Protein AF-A0AAN6ED08-F1 (afdb_monomer)

Structure (mmCIF, N/CA/C/O backbone):
data_AF-A0AAN6ED08-F1
#
_entry.id   AF-A0AAN6ED08-F1
#
loop_
_atom_site.group_PDB
_atom_site.id
_atom_site.type_symbol
_atom_site.label_atom_id
_atom_site.label_alt_id
_atom_site.label_comp_id
_atom_site.label_asym_id
_atom_site.label_entity_id
_atom_site.label_seq_id
_atom_site.pdbx_PDB_ins_code
_atom_site.Cartn_x
_atom_site.Cartn_y
_atom_site.Cartn_z
_atom_site.occupancy
_atom_site.B_iso_or_equiv
_atom_site.auth_seq_id
_atom_site.auth_comp_id
_atom_site.auth_asym_id
_atom_site.auth_atom_id
_atom_site.pdbx_PDB_model_num
ATOM 1 N N . ILE A 1 1 ? 3.808 -19.902 -1.439 1.00 59.00 1 ILE A N 1
ATOM 2 C CA . ILE A 1 1 ? 4.165 -21.258 -1.914 1.00 59.00 1 ILE A CA 1
ATOM 3 C C . ILE A 1 1 ? 4.299 -21.184 -3.425 1.00 59.00 1 ILE A C 1
ATOM 5 O O . ILE A 1 1 ? 3.636 -20.340 -4.019 1.00 59.00 1 ILE A O 1
ATOM 9 N N . ASP A 1 2 ? 5.195 -21.957 -4.023 1.00 89.19 2 ASP A N 1
ATOM 10 C CA . ASP A 1 2 ? 5.359 -21.941 -5.476 1.00 89.19 2 ASP A CA 1
ATOM 11 C C . ASP A 1 2 ? 4.105 -22.503 -6.170 1.00 89.19 2 ASP A C 1
ATOM 13 O O . ASP A 1 2 ? 3.387 -23.306 -5.572 1.00 89.19 2 ASP A O 1
ATOM 17 N N . THR A 1 3 ? 3.815 -22.062 -7.397 1.00 93.50 3 THR A N 1
ATOM 18 C CA . THR A 1 3 ? 2.631 -22.426 -8.217 1.00 93.50 3 THR A CA 1
ATOM 19 C C . THR A 1 3 ? 1.241 -22.037 -7.675 1.00 93.50 3 THR A C 1
ATOM 21 O O . THR A 1 3 ? 0.234 -22.319 -8.323 1.00 93.50 3 THR A O 1
ATOM 24 N N . ALA A 1 4 ? 1.152 -21.352 -6.530 1.00 94.00 4 ALA A N 1
ATOM 25 C CA . ALA A 1 4 ? -0.099 -20.745 -6.061 1.00 94.00 4 ALA A CA 1
ATOM 26 C C . ALA A 1 4 ? -0.435 -19.452 -6.833 1.00 94.00 4 ALA A C 1
ATOM 28 O O . ALA A 1 4 ? 0.480 -18.795 -7.339 1.00 94.00 4 ALA A O 1
ATOM 29 N N . PRO A 1 5 ? -1.723 -19.054 -6.901 1.00 93.62 5 PRO A N 1
ATOM 30 C CA . PRO A 1 5 ? -2.114 -17.784 -7.512 1.00 93.62 5 PRO A CA 1
ATOM 31 C C . PRO A 1 5 ? -1.462 -16.590 -6.803 1.00 93.62 5 PRO A C 1
ATOM 33 O O . PRO A 1 5 ? -1.103 -16.664 -5.622 1.00 93.62 5 PRO A O 1
ATOM 36 N N . ALA A 1 6 ? -1.327 -15.469 -7.517 1.00 94.50 6 ALA A N 1
ATOM 37 C CA . ALA A 1 6 ? -0.849 -14.239 -6.903 1.00 94.50 6 ALA A CA 1
ATOM 38 C C . ALA A 1 6 ? -1.853 -13.754 -5.847 1.00 94.50 6 ALA A C 1
ATOM 40 O O . ALA A 1 6 ? -3.065 -13.885 -6.011 1.00 94.50 6 ALA A O 1
ATOM 41 N N . THR A 1 7 ? -1.357 -13.162 -4.761 1.00 96.12 7 THR A N 1
ATOM 42 C CA . THR A 1 7 ? -2.203 -12.740 -3.632 1.00 96.12 7 THR A CA 1
ATOM 43 C C . THR A 1 7 ? -3.265 -11.719 -4.037 1.00 96.12 7 THR A C 1
ATOM 45 O O . THR A 1 7 ? -4.383 -11.777 -3.534 1.00 96.12 7 THR A O 1
ATOM 48 N N . ILE A 1 8 ? -2.956 -10.830 -4.986 1.00 96.50 8 ILE A N 1
ATOM 49 C CA . ILE A 1 8 ? -3.917 -9.849 -5.506 1.00 96.50 8 ILE A CA 1
ATOM 50 C C . ILE A 1 8 ? -5.053 -10.497 -6.314 1.00 96.50 8 ILE A C 1
ATOM 52 O O . ILE A 1 8 ? -6.178 -10.009 -6.263 1.00 96.50 8 ILE A O 1
ATOM 56 N N . ASP A 1 9 ? -4.785 -11.611 -7.006 1.00 95.06 9 ASP A N 1
ATOM 57 C CA . ASP A 1 9 ? -5.773 -12.286 -7.860 1.00 95.06 9 ASP A CA 1
ATOM 58 C C . ASP A 1 9 ? -6.869 -12.967 -7.033 1.00 95.06 9 ASP A C 1
ATOM 60 O O . ASP A 1 9 ? -8.007 -13.087 -7.482 1.00 95.06 9 ASP A O 1
ATOM 64 N N . VAL A 1 10 ? -6.536 -13.395 -5.812 1.00 95.69 10 VAL A N 1
ATOM 65 C CA . VAL A 1 10 ? -7.466 -14.074 -4.894 1.00 95.69 10 VAL A CA 1
ATOM 66 C C . VAL A 1 10 ? -8.094 -13.142 -3.858 1.00 95.69 10 VAL A C 1
ATOM 68 O O . VAL A 1 10 ? -9.045 -13.538 -3.184 1.00 95.69 10 VAL A O 1
ATOM 71 N N . LEU A 1 11 ? -7.596 -11.907 -3.719 1.00 97.56 11 LEU A N 1
ATOM 72 C CA . LEU A 1 11 ? -8.040 -10.970 -2.682 1.00 97.56 11 LEU A CA 1
ATOM 73 C C . LEU A 1 11 ? -9.553 -10.730 -2.729 1.00 97.56 11 LEU A C 1
ATOM 75 O O . LEU A 1 11 ? -10.225 -10.805 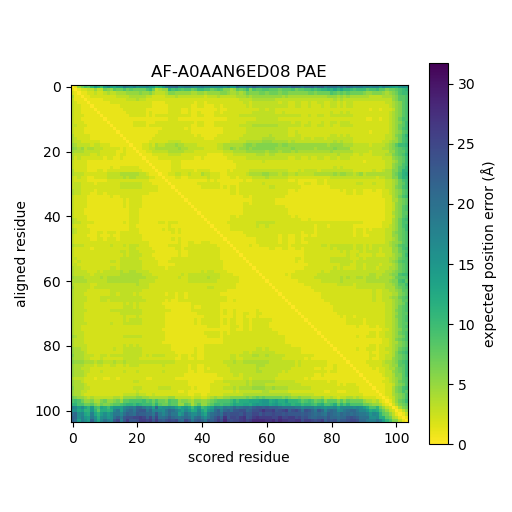-1.703 1.00 97.56 11 LEU A O 1
ATOM 79 N N . GLU A 1 12 ? -10.093 -10.468 -3.920 1.00 96.25 12 GLU A N 1
ATOM 80 C CA . GLU A 1 12 ? -11.505 -10.113 -4.075 1.00 96.25 12 GLU A CA 1
ATOM 81 C C . GLU A 1 12 ? -12.440 -11.251 -3.628 1.00 96.25 12 GLU A C 1
ATOM 83 O O . GLU A 1 12 ? -13.467 -11.003 -2.992 1.00 96.25 12 GLU A O 1
ATOM 88 N N . GLU A 1 13 ? -12.083 -12.508 -3.913 1.00 97.19 13 GLU A N 1
ATOM 89 C CA . GLU A 1 13 ? -12.840 -13.680 -3.459 1.00 97.19 13 GLU A CA 1
ATOM 90 C C . GLU A 1 13 ? -12.841 -13.780 -1.928 1.00 97.19 13 GLU A C 1
ATOM 92 O O . GLU A 1 13 ? -13.895 -13.980 -1.318 1.00 97.19 13 GLU A O 1
ATOM 97 N N . VAL A 1 14 ? -11.680 -13.567 -1.302 1.00 98.12 14 VAL A N 1
ATOM 98 C CA . VAL A 1 14 ? -11.533 -13.588 0.159 1.00 98.12 14 VAL A CA 1
ATOM 99 C C . VAL A 1 14 ? -12.366 -12.482 0.809 1.00 98.12 14 VAL A C 1
ATOM 101 O O . VAL A 1 14 ? -13.139 -12.765 1.726 1.00 98.12 14 VAL A O 1
ATOM 104 N N . CYS A 1 15 ? -12.282 -11.241 0.320 1.00 98.00 15 CYS A N 1
ATOM 105 C CA . CYS A 1 15 ? -13.064 -10.119 0.851 1.00 98.00 15 CYS A CA 1
ATOM 106 C C . CYS A 1 15 ? -14.576 -10.374 0.739 1.00 98.00 15 CYS A C 1
ATOM 108 O O . CYS A 1 15 ? -15.319 -10.144 1.699 1.00 98.00 15 CYS A O 1
ATOM 110 N N . ARG A 1 16 ? -15.036 -10.927 -0.394 1.00 97.31 16 ARG A N 1
ATOM 111 C CA . ARG A 1 16 ? -16.440 -11.331 -0.580 1.00 97.31 16 ARG A CA 1
ATOM 112 C C . ARG A 1 16 ? -16.858 -12.414 0.413 1.00 97.31 16 ARG A C 1
ATOM 114 O O . ARG A 1 16 ? -17.932 -12.308 1.002 1.00 97.31 16 ARG A O 1
ATOM 121 N N . ALA A 1 17 ? -16.020 -13.427 0.629 1.00 98.38 17 ALA A N 1
ATOM 122 C CA . ALA A 1 17 ? -16.305 -14.500 1.578 1.00 98.38 17 ALA A CA 1
ATOM 123 C C . ALA A 1 17 ? -16.371 -13.989 3.028 1.00 98.38 17 ALA A C 1
ATOM 125 O O . ALA A 1 17 ? -17.242 -14.417 3.793 1.00 98.38 17 ALA A O 1
ATOM 126 N N . VAL A 1 18 ? -15.491 -13.055 3.408 1.00 98.19 18 VAL A N 1
ATOM 127 C CA . VAL A 1 18 ? -15.466 -12.418 4.737 1.00 98.19 18 VAL A CA 1
ATOM 128 C C . VAL A 1 18 ? -16.697 -11.540 4.973 1.00 98.19 18 VAL A C 1
ATOM 130 O O . VAL A 1 18 ? -17.183 -11.488 6.103 1.00 98.19 18 VAL A O 1
ATOM 133 N N . ALA A 1 19 ? -17.231 -10.901 3.926 1.00 96.12 19 ALA A N 1
ATOM 134 C CA . ALA A 1 19 ? -18.425 -10.052 3.974 1.00 96.12 19 ALA A CA 1
ATOM 135 C C . ALA A 1 19 ? -18.380 -9.028 5.125 1.00 96.12 19 ALA A C 1
ATOM 137 O O . ALA A 1 19 ? -19.311 -8.927 5.925 1.00 96.12 19 ALA A O 1
ATOM 138 N N . SER A 1 20 ? -17.247 -8.329 5.239 1.00 94.56 20 SER A N 1
ATOM 139 C CA . SER A 1 20 ? -16.994 -7.270 6.228 1.00 94.56 20 SER A CA 1
ATOM 140 C C . SER A 1 20 ? -17.154 -7.680 7.699 1.00 94.56 20 SER A C 1
ATOM 142 O O . SER A 1 20 ? -17.284 -6.819 8.565 1.00 94.56 20 SER A O 1
ATOM 144 N N . ARG A 1 21 ? -17.136 -8.984 8.014 1.00 98.00 21 ARG A N 1
ATOM 145 C CA . ARG A 1 21 ? -17.193 -9.468 9.406 1.00 98.00 21 ARG A CA 1
ATOM 146 C C . ARG A 1 21 ? -15.915 -9.169 10.190 1.00 98.00 21 ARG A C 1
ATOM 148 O O . ARG A 1 21 ? -15.968 -9.071 11.410 1.00 98.00 21 ARG A O 1
ATOM 155 N N . VAL A 1 22 ? -14.789 -9.062 9.487 1.00 98.31 22 VAL A N 1
ATOM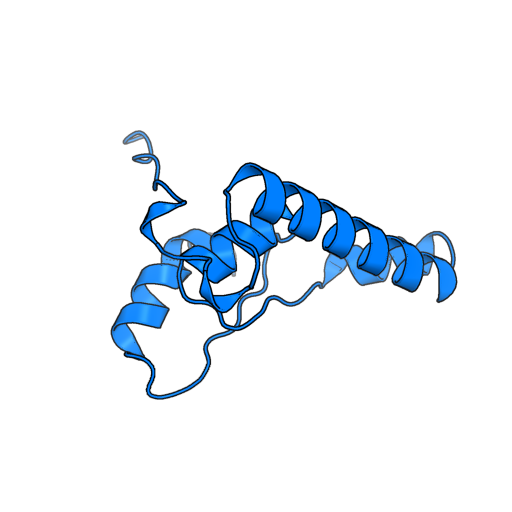 156 C CA . VAL A 1 22 ? -13.472 -8.675 10.005 1.00 98.31 22 VAL A CA 1
ATOM 157 C C . VAL A 1 22 ? -12.712 -7.907 8.925 1.00 98.31 22 VAL A C 1
ATOM 159 O O . VAL A 1 22 ? -13.064 -7.979 7.744 1.00 98.31 22 VAL A O 1
ATOM 162 N N . GLU A 1 23 ? -11.667 -7.194 9.330 1.00 98.38 23 GLU A N 1
ATOM 163 C CA . GLU A 1 23 ? -10.733 -6.554 8.405 1.00 98.38 23 GLU A CA 1
ATOM 164 C C . GLU A 1 23 ? -9.941 -7.596 7.611 1.00 98.38 23 GLU A C 1
ATOM 166 O O . GLU A 1 23 ? -9.598 -8.669 8.117 1.00 98.38 23 GLU A O 1
ATOM 171 N N . VAL A 1 24 ? -9.632 -7.259 6.361 1.00 98.56 24 VAL A N 1
ATOM 172 C CA . VAL A 1 24 ? -8.819 -8.089 5.471 1.00 98.56 24 VAL A CA 1
ATOM 173 C C . VAL A 1 24 ? -7.615 -7.275 5.041 1.00 98.56 24 VAL A C 1
ATOM 175 O O . VAL A 1 24 ? -7.752 -6.148 4.584 1.00 98.56 24 VAL A O 1
ATOM 178 N N . TYR A 1 25 ? -6.429 -7.854 5.161 1.00 98.69 25 TYR A N 1
ATOM 179 C CA . TYR A 1 25 ? -5.174 -7.202 4.807 1.00 98.69 25 TYR A CA 1
ATOM 180 C C . TYR A 1 25 ? -4.459 -7.978 3.700 1.00 98.69 25 TYR A C 1
ATOM 182 O O . TYR A 1 25 ? -4.671 -9.184 3.559 1.00 98.69 25 TYR A O 1
ATOM 190 N N . LEU A 1 26 ? -3.588 -7.308 2.939 1.00 98.50 26 LEU A N 1
ATOM 191 C CA . LEU A 1 26 ? -2.813 -7.934 1.860 1.00 98.50 26 LEU A CA 1
ATOM 192 C C . LEU A 1 26 ? -1.302 -7.667 1.978 1.00 98.50 26 LEU A C 1
ATOM 194 O O . LEU A 1 26 ? -0.869 -6.548 2.218 1.00 98.50 26 LEU A O 1
ATOM 198 N N . ASP A 1 27 ? -0.487 -8.689 1.720 1.00 97.94 27 ASP A N 1
ATOM 199 C CA . ASP A 1 27 ? 0.929 -8.564 1.339 1.00 97.94 27 ASP A CA 1
ATOM 200 C C . ASP A 1 27 ? 1.178 -9.434 0.093 1.00 97.94 27 ASP A C 1
ATOM 202 O O . ASP A 1 27 ? 0.337 -10.234 -0.328 1.00 97.94 27 ASP A O 1
ATOM 206 N N . GLY A 1 28 ? 2.352 -9.295 -0.505 1.00 96.12 28 GLY A N 1
ATOM 207 C CA . GLY A 1 28 ? 2.793 -10.028 -1.675 1.00 96.12 28 GLY A CA 1
ATOM 208 C C . GLY A 1 28 ? 2.817 -9.112 -2.886 1.00 96.12 28 GLY A C 1
ATOM 209 O O . GLY A 1 28 ? 1.810 -8.877 -3.537 1.00 96.12 28 GLY A O 1
ATOM 210 N N . GLY A 1 29 ? 4.005 -8.607 -3.216 1.00 96.38 29 GLY A N 1
ATOM 211 C CA . GLY A 1 29 ? 4.229 -7.921 -4.491 1.00 96.38 29 GLY A CA 1
ATOM 212 C C . GLY A 1 29 ? 3.864 -6.433 -4.554 1.00 96.38 29 GLY A C 1
ATOM 213 O O . GLY A 1 29 ? 4.082 -5.852 -5.605 1.00 96.38 29 GLY A O 1
ATOM 214 N N . VAL A 1 30 ? 3.415 -5.794 -3.467 1.00 98.38 30 VAL A N 1
ATOM 215 C CA . VAL A 1 30 ? 3.146 -4.338 -3.431 1.00 98.38 30 VAL A CA 1
ATOM 216 C C . VAL A 1 30 ? 4.441 -3.536 -3.589 1.00 98.38 30 VAL A C 1
ATOM 218 O O . VAL A 1 30 ? 5.341 -3.656 -2.75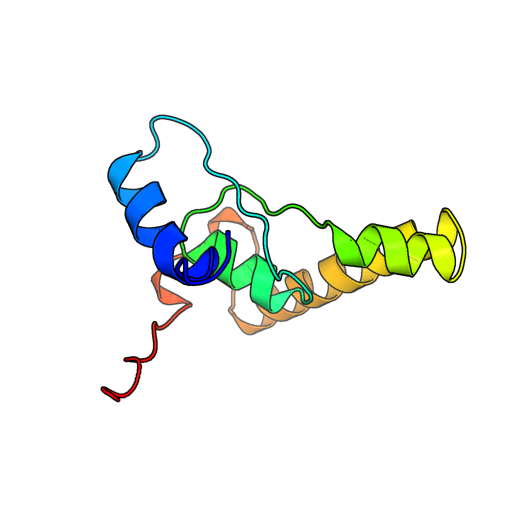2 1.00 98.38 30 VAL A O 1
ATOM 221 N N . ARG A 1 31 ? 4.577 -2.745 -4.659 1.00 97.75 31 ARG A N 1
ATOM 222 C CA . ARG A 1 31 ? 5.792 -1.943 -4.922 1.00 97.75 31 ARG A CA 1
ATOM 223 C C . ARG A 1 31 ? 5.510 -0.476 -5.220 1.00 97.75 31 ARG A C 1
ATOM 225 O O . ARG A 1 31 ? 6.449 0.309 -5.183 1.00 97.75 31 ARG A O 1
ATOM 232 N N . ARG A 1 32 ? 4.263 -0.133 -5.543 1.00 98.19 32 ARG A N 1
ATOM 233 C CA . ARG A 1 32 ? 3.841 1.213 -5.940 1.00 98.19 32 ARG A CA 1
ATOM 234 C C . ARG A 1 32 ? 2.563 1.636 -5.235 1.00 98.19 32 ARG A C 1
ATOM 236 O O . ARG A 1 32 ? 1.755 0.785 -4.859 1.00 98.19 32 ARG A O 1
ATOM 243 N N . GLY A 1 33 ? 2.308 2.940 -5.180 1.00 98.44 33 GLY A N 1
ATOM 244 C CA . GLY A 1 33 ? 1.045 3.493 -4.680 1.00 98.44 33 GLY A CA 1
ATOM 245 C C . GLY A 1 33 ? -0.186 2.986 -5.444 1.00 98.44 33 GLY A C 1
ATOM 246 O O . GLY A 1 33 ? -1.226 2.721 -4.847 1.00 98.44 33 GLY A O 1
ATOM 247 N N . THR A 1 34 ? -0.058 2.729 -6.753 1.00 98.44 34 THR A N 1
ATOM 248 C CA . THR A 1 34 ? -1.142 2.121 -7.553 1.00 98.44 34 THR A CA 1
ATOM 249 C C . THR A 1 34 ? -1.443 0.670 -7.169 1.0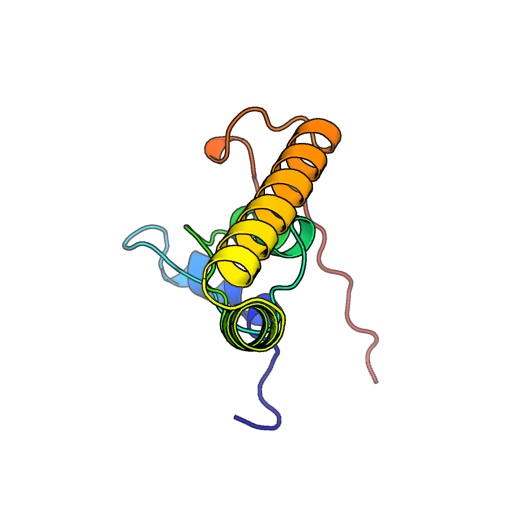0 98.44 34 THR A C 1
ATOM 251 O O . THR A 1 34 ? -2.571 0.220 -7.365 1.00 98.44 34 THR A O 1
ATOM 254 N N . ASP A 1 35 ? -0.481 -0.076 -6.618 1.00 98.62 35 ASP A N 1
ATOM 255 C CA . ASP A 1 35 ? -0.729 -1.431 -6.113 1.00 98.62 35 ASP A CA 1
ATOM 256 C C . ASP A 1 35 ? -1.523 -1.373 -4.805 1.00 98.62 35 ASP A C 1
ATOM 258 O O . ASP A 1 35 ? -2.478 -2.133 -4.636 1.00 98.62 35 ASP A O 1
ATOM 262 N N . VAL A 1 36 ? -1.185 -0.418 -3.925 1.00 98.75 36 VAL A N 1
ATOM 263 C CA . VAL A 1 36 ? -1.960 -0.126 -2.709 1.00 98.75 36 VAL A CA 1
ATOM 264 C C . VAL A 1 36 ? -3.396 0.233 -3.081 1.00 98.75 36 VAL A C 1
ATOM 266 O O . VAL A 1 36 ? -4.334 -0.387 -2.588 1.00 98.75 36 VAL A O 1
ATOM 269 N N . PHE A 1 37 ? -3.571 1.168 -4.019 1.00 98.81 37 PHE A N 1
ATOM 270 C CA . PHE A 1 37 ? -4.884 1.602 -4.493 1.00 98.81 37 PHE A CA 1
ATOM 271 C C . PHE A 1 37 ? -5.728 0.429 -5.016 1.00 98.81 37 PHE A C 1
ATOM 273 O O . PHE A 1 37 ? -6.898 0.304 -4.663 1.00 98.81 37 PHE A O 1
ATOM 280 N N . LYS A 1 38 ? -5.138 -0.471 -5.819 1.00 98.56 38 LYS A N 1
ATOM 281 C CA . LYS A 1 38 ? -5.845 -1.659 -6.328 1.00 98.56 38 LYS A CA 1
ATOM 282 C C . LYS A 1 38 ? -6.254 -2.609 -5.206 1.00 98.56 38 LYS A C 1
ATOM 284 O O . LYS A 1 38 ? -7.372 -3.106 -5.235 1.00 98.56 38 LYS A O 1
ATOM 289 N N . ALA A 1 39 ? -5.382 -2.859 -4.229 1.00 98.62 39 ALA A N 1
ATOM 290 C CA . ALA A 1 39 ? -5.716 -3.722 -3.099 1.00 98.62 39 ALA A CA 1
ATOM 291 C C . ALA A 1 39 ? -6.885 -3.147 -2.279 1.00 98.62 39 ALA A C 1
ATOM 293 O O . ALA A 1 39 ? -7.830 -3.872 -1.972 1.00 98.62 39 ALA A O 1
ATO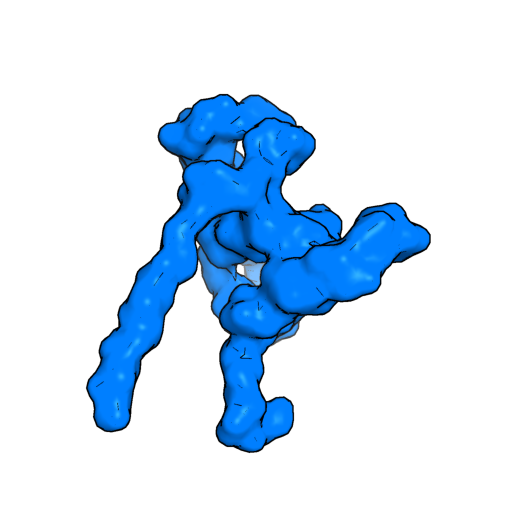M 294 N N . LEU A 1 40 ? -6.864 -1.839 -2.002 1.00 98.62 40 LEU A N 1
ATOM 295 C CA . LEU A 1 40 ? -7.960 -1.141 -1.322 1.00 98.62 40 LEU A CA 1
ATOM 296 C C . LEU A 1 40 ? -9.266 -1.226 -2.130 1.00 98.62 40 LEU A C 1
ATOM 298 O O . LEU A 1 40 ? -10.300 -1.614 -1.595 1.00 98.62 40 LEU A O 1
ATOM 302 N N . ALA A 1 41 ? -9.208 -0.979 -3.443 1.00 98.56 41 ALA A N 1
ATOM 303 C CA . ALA A 1 41 ? -10.361 -1.090 -4.340 1.00 98.56 41 ALA A CA 1
ATOM 304 C C . ALA A 1 41 ? -10.958 -2.509 -4.400 1.00 98.56 41 ALA A C 1
ATOM 306 O O . ALA A 1 41 ? -12.158 -2.669 -4.623 1.00 98.56 41 ALA A O 1
ATOM 307 N N . LEU A 1 42 ? -10.138 -3.544 -4.199 1.00 98.19 42 LEU A N 1
ATOM 308 C CA . LEU A 1 42 ? -10.578 -4.943 -4.133 1.00 98.19 42 LEU A CA 1
ATOM 309 C C . LEU A 1 42 ? -11.069 -5.364 -2.736 1.00 98.19 42 LEU A C 1
ATOM 311 O O . LEU A 1 42 ? -11.515 -6.499 -2.572 1.00 98.19 42 LEU A O 1
ATOM 315 N N . GLY A 1 43 ? -11.046 -4.455 -1.757 1.00 97.94 43 GLY A N 1
ATOM 316 C CA . GLY A 1 43 ? -11.638 -4.645 -0.434 1.00 97.94 43 GLY A CA 1
ATOM 317 C C . GLY A 1 43 ? -10.646 -4.926 0.693 1.00 97.94 43 GLY A C 1
ATOM 318 O O . GLY A 1 43 ? -11.082 -5.339 1.768 1.00 97.94 43 GLY A O 1
ATOM 319 N N . ALA A 1 44 ? -9.339 -4.739 0.483 1.00 98.56 44 ALA A N 1
ATOM 320 C CA . ALA A 1 44 ? -8.387 -4.745 1.592 1.00 98.56 44 ALA A CA 1
ATOM 321 C C . ALA A 1 44 ? -8.538 -3.474 2.447 1.00 98.56 44 ALA A C 1
ATOM 323 O O . ALA A 1 44 ? -8.785 -2.388 1.930 1.00 98.56 44 ALA A O 1
ATOM 324 N N . THR A 1 45 ? -8.322 -3.600 3.753 1.00 98.50 45 THR A N 1
ATOM 325 C CA . THR A 1 45 ? -8.249 -2.491 4.712 1.00 98.50 45 THR A CA 1
ATOM 326 C C . THR A 1 45 ? -6.914 -1.756 4.601 1.00 98.50 45 THR A C 1
ATOM 328 O O . THR A 1 45 ? -6.870 -0.529 4.623 1.00 98.50 45 THR A O 1
ATOM 331 N N . ALA A 1 46 ? -5.817 -2.504 4.476 1.00 98.38 46 ALA A N 1
ATOM 332 C CA . ALA A 1 46 ? -4.476 -1.973 4.263 1.00 98.38 46 ALA A CA 1
ATOM 333 C C . ALA A 1 46 ? -3.568 -3.036 3.631 1.00 98.38 46 ALA A C 1
ATOM 335 O O . ALA A 1 46 ? -3.936 -4.212 3.511 1.00 98.38 46 ALA A O 1
ATOM 336 N N . VAL A 1 47 ? -2.362 -2.615 3.253 1.00 98.75 47 VAL A N 1
ATOM 337 C CA . VAL A 1 47 ? -1.319 -3.503 2.738 1.00 98.75 47 VAL A CA 1
ATOM 338 C C . VAL A 1 47 ? -0.070 -3.475 3.608 1.00 98.75 47 VAL A C 1
ATOM 340 O O . VAL A 1 47 ? 0.214 -2.476 4.265 1.00 98.75 47 VAL A O 1
ATOM 343 N N . PHE A 1 48 ? 0.704 -4.555 3.566 1.00 98.62 48 PHE A N 1
ATOM 344 C CA . PHE A 1 48 ? 2.021 -4.640 4.190 1.00 98.62 48 PHE A CA 1
ATOM 345 C C . PHE A 1 48 ? 3.138 -4.638 3.141 1.00 98.62 48 PHE A C 1
ATOM 347 O O . PHE A 1 48 ? 2.931 -4.965 1.971 1.00 98.62 48 PHE A O 1
ATOM 354 N N . LEU A 1 49 ? 4.341 -4.256 3.574 1.00 98.44 49 LEU A N 1
ATOM 355 C CA . LEU A 1 49 ? 5.539 -4.184 2.742 1.00 98.44 49 LEU A CA 1
ATOM 356 C C . LEU A 1 49 ? 6.630 -5.075 3.341 1.00 98.44 49 LEU A C 1
ATOM 358 O O . LEU A 1 49 ? 7.178 -4.773 4.394 1.00 98.44 49 LEU A O 1
ATOM 362 N N . GLY A 1 50 ? 6.970 -6.165 2.650 1.00 97.81 50 GLY A N 1
ATOM 363 C CA . GLY A 1 50 ? 8.098 -7.025 3.025 1.00 97.81 50 GLY A CA 1
ATOM 364 C C . GLY A 1 50 ? 9.431 -6.543 2.441 1.00 97.81 50 GLY A C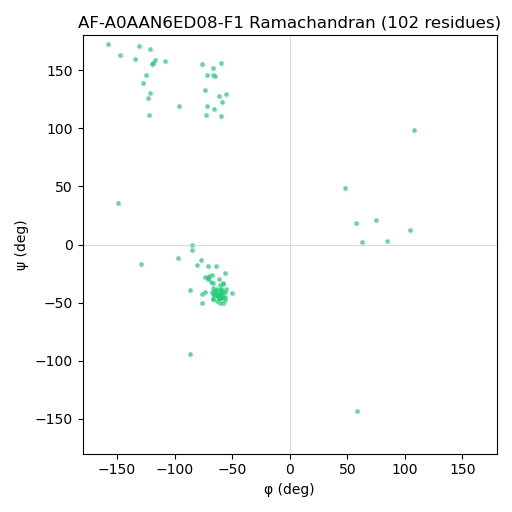 1
ATOM 365 O O . GLY A 1 50 ? 10.120 -5.691 2.994 1.00 97.81 50 GLY A O 1
ATOM 366 N N . ARG A 1 51 ? 9.807 -7.093 1.276 1.00 98.25 51 ARG A N 1
ATOM 367 C CA . ARG A 1 51 ? 11.103 -6.822 0.615 1.00 98.25 51 ARG A CA 1
ATOM 368 C C . ARG A 1 51 ? 11.461 -5.332 0.447 1.00 98.25 51 ARG A C 1
ATOM 370 O O . ARG A 1 51 ? 12.624 -5.024 0.690 1.00 98.25 51 ARG A O 1
ATOM 377 N N . PRO A 1 52 ? 10.537 -4.421 0.075 1.00 98.31 52 PRO A N 1
ATOM 378 C CA . PRO A 1 52 ? 10.864 -2.998 -0.038 1.00 98.31 52 PRO A CA 1
ATOM 379 C C . PRO A 1 52 ? 11.455 -2.396 1.241 1.00 98.31 52 PRO A C 1
ATOM 381 O O . PRO A 1 52 ? 12.420 -1.647 1.148 1.00 98.31 52 PRO A O 1
ATOM 384 N N . VAL A 1 53 ? 10.962 -2.794 2.422 1.00 98.62 53 VAL A N 1
ATOM 385 C CA . VAL A 1 53 ? 11.505 -2.343 3.716 1.00 98.62 53 VAL A CA 1
ATOM 386 C C . VAL A 1 53 ? 12.958 -2.782 3.875 1.00 98.62 53 VAL A C 1
ATOM 388 O O . VAL A 1 53 ? 13.806 -1.978 4.239 1.00 98.62 53 VAL A O 1
ATOM 391 N N . LEU A 1 54 ? 13.280 -4.034 3.537 1.00 98.62 54 LEU A N 1
ATOM 392 C CA . LEU A 1 54 ? 14.650 -4.550 3.640 1.00 98.62 54 LEU A CA 1
ATOM 393 C C . LEU A 1 54 ? 15.608 -3.872 2.654 1.00 98.62 54 LEU A C 1
ATOM 395 O O . LEU A 1 54 ? 16.767 -3.629 2.989 1.00 98.62 54 LEU A O 1
ATOM 399 N N . TRP A 1 55 ? 15.142 -3.567 1.442 1.00 98.50 55 TRP A N 1
ATOM 400 C CA . TRP A 1 55 ? 15.949 -2.869 0.439 1.00 98.50 55 TRP A CA 1
ATOM 401 C C . TRP A 1 55 ? 16.254 -1.441 0.869 1.00 98.50 55 TRP A C 1
ATOM 403 O O . TRP A 1 55 ? 17.407 -1.026 0.833 1.00 98.50 55 TRP A O 1
ATOM 413 N N . ALA A 1 56 ? 15.226 -0.733 1.327 1.00 98.69 56 ALA A N 1
ATOM 414 C CA . ALA A 1 56 ? 15.327 0.622 1.837 1.00 98.69 56 ALA A CA 1
ATOM 415 C C . ALA A 1 56 ? 16.270 0.707 3.049 1.00 98.69 56 ALA A C 1
ATOM 417 O O . ALA A 1 56 ? 17.193 1.521 3.063 1.00 98.69 56 ALA A O 1
ATOM 418 N N . LEU A 1 57 ? 16.117 -0.228 3.993 1.00 98.75 57 LEU A N 1
ATOM 419 C CA . LEU A 1 57 ? 16.993 -0.363 5.155 1.00 98.75 57 LEU A CA 1
ATOM 420 C C . LEU A 1 57 ? 18.453 -0.618 4.755 1.00 98.75 57 LEU 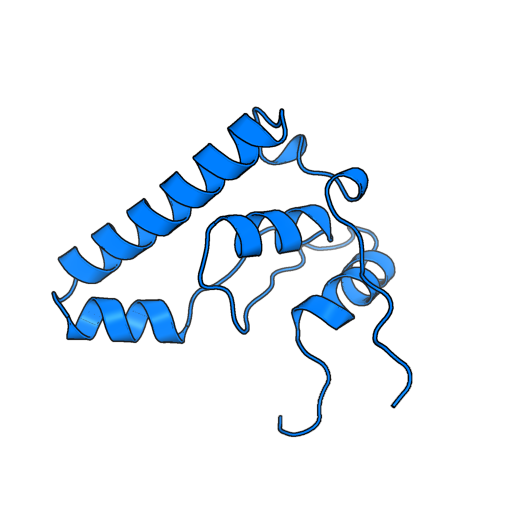A C 1
ATOM 422 O O . LEU A 1 57 ? 19.371 -0.080 5.365 1.00 98.75 57 LEU A O 1
ATOM 426 N N . SER A 1 58 ? 18.678 -1.429 3.718 1.00 98.75 58 SER A N 1
ATOM 427 C CA . SER A 1 58 ? 20.029 -1.720 3.219 1.00 98.75 58 SER A CA 1
ATOM 428 C C . SER A 1 58 ? 20.649 -0.544 2.461 1.00 98.75 58 SER A C 1
ATOM 430 O O . SER A 1 58 ? 21.870 -0.433 2.410 1.00 98.75 58 SER A O 1
ATOM 432 N N . TYR A 1 59 ? 19.821 0.303 1.845 1.00 98.56 59 TYR A N 1
ATOM 433 C CA . TYR A 1 59 ? 20.260 1.468 1.082 1.00 98.56 59 TYR A CA 1
ATOM 434 C C . TYR A 1 59 ? 20.696 2.615 1.997 1.00 98.56 59 TYR A C 1
ATOM 436 O O . TYR A 1 59 ? 21.790 3.143 1.812 1.00 98.56 59 TYR A O 1
ATOM 444 N N . ASN A 1 60 ? 19.860 2.987 2.973 1.00 98.62 60 ASN A N 1
ATOM 445 C CA . ASN A 1 60 ? 20.117 4.150 3.828 1.00 98.62 60 ASN A CA 1
ATOM 446 C C . ASN A 1 60 ? 19.549 4.004 5.252 1.00 98.62 60 ASN A C 1
ATOM 448 O O . ASN A 1 60 ? 19.053 4.961 5.837 1.00 98.62 60 ASN A O 1
ATOM 452 N N . GLY A 1 61 ? 19.578 2.795 5.820 1.00 98.69 61 GLY A N 1
ATOM 453 C CA . GLY A 1 61 ? 19.144 2.570 7.198 1.00 98.69 61 GLY A CA 1
ATOM 454 C C . GLY A 1 61 ? 17.688 2.981 7.442 1.00 98.69 61 GLY A C 1
ATOM 455 O O . GLY A 1 61 ? 16.819 2.779 6.595 1.00 98.69 61 GLY A O 1
ATOM 456 N N . GLU A 1 62 ? 17.422 3.529 8.626 1.00 98.75 62 GLU A N 1
ATOM 457 C CA . GLU A 1 62 ? 16.094 4.017 9.013 1.00 98.75 62 GLU A CA 1
ATOM 458 C C . GLU A 1 62 ? 15.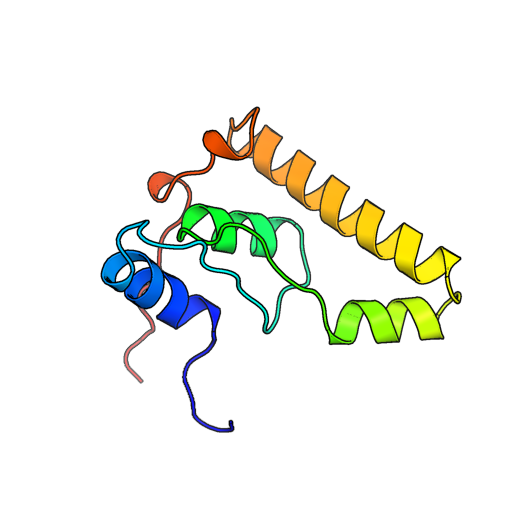575 5.095 8.053 1.00 98.75 62 GLU A C 1
ATOM 460 O O . GLU A 1 62 ? 14.445 4.981 7.578 1.00 98.75 62 GLU A O 1
ATOM 465 N N . ASP A 1 63 ? 16.419 6.067 7.693 1.00 98.81 63 ASP A N 1
ATOM 466 C CA . ASP A 1 63 ? 16.060 7.156 6.777 1.00 98.81 63 ASP A CA 1
ATOM 467 C C . ASP A 1 63 ? 15.600 6.612 5.421 1.00 98.81 63 ASP A C 1
ATOM 469 O O . ASP A 1 63 ? 14.584 7.046 4.885 1.00 98.81 63 ASP A O 1
ATOM 473 N N . GLY A 1 64 ? 16.275 5.583 4.900 1.00 98.75 64 GLY A N 1
ATOM 474 C CA . GLY A 1 64 ? 15.854 4.912 3.671 1.00 98.75 64 GLY A CA 1
ATOM 475 C C . GLY A 1 64 ? 14.456 4.297 3.781 1.00 98.75 64 GLY A C 1
ATOM 476 O O . GLY A 1 64 ? 13.671 4.373 2.833 1.00 98.75 64 GLY A O 1
ATOM 477 N N . VAL A 1 65 ? 14.118 3.692 4.927 1.00 98.81 65 VAL A N 1
ATOM 478 C CA . VAL A 1 65 ? 12.775 3.129 5.168 1.00 98.81 65 VAL A CA 1
ATOM 479 C C . VAL A 1 65 ? 11.722 4.233 5.205 1.00 98.81 65 VAL A C 1
ATOM 481 O O . VAL A 1 65 ? 10.668 4.060 4.591 1.00 98.81 65 VAL A O 1
ATOM 484 N N . VAL A 1 66 ? 12.007 5.354 5.871 1.00 98.75 66 VAL A N 1
ATOM 485 C CA . VAL A 1 66 ? 11.112 6.522 5.911 1.00 98.75 66 VAL A CA 1
ATOM 486 C C . VAL A 1 66 ? 10.891 7.075 4.502 1.00 98.75 66 VAL A C 1
ATOM 488 O O . VAL A 1 66 ? 9.745 7.170 4.066 1.00 98.75 66 VAL A O 1
ATOM 491 N N . GLU A 1 67 ? 11.964 7.316 3.744 1.00 98.69 67 GLU A N 1
ATOM 492 C CA . GLU A 1 67 ? 11.896 7.799 2.356 1.00 98.69 67 GLU A CA 1
ATOM 493 C C . GLU A 1 67 ? 11.051 6.878 1.459 1.00 98.69 67 GLU A C 1
ATOM 495 O O . GLU A 1 67 ? 10.259 7.339 0.635 1.00 98.69 67 GLU A O 1
ATOM 500 N N . MET A 1 68 ? 11.189 5.559 1.620 1.00 98.56 68 MET A N 1
ATOM 501 C CA . MET A 1 68 ? 10.422 4.576 0.854 1.00 98.56 68 MET A CA 1
ATOM 502 C C . MET A 1 68 ? 8.929 4.591 1.207 1.00 98.56 68 MET A C 1
ATOM 504 O O . MET A 1 68 ? 8.088 4.510 0.307 1.00 98.56 68 MET A O 1
ATOM 508 N N . LEU A 1 69 ? 8.590 4.716 2.494 1.00 98.69 69 LEU A N 1
ATOM 509 C CA . LEU A 1 69 ? 7.200 4.841 2.938 1.00 98.69 69 LEU A CA 1
ATOM 510 C C . LEU A 1 69 ? 6.567 6.136 2.416 1.00 98.69 69 LEU A C 1
ATOM 512 O O . LEU A 1 69 ? 5.441 6.101 1.914 1.00 98.69 69 LEU A O 1
ATOM 516 N N . ASP A 1 70 ? 7.298 7.250 2.467 1.00 98.69 70 ASP A N 1
ATOM 517 C CA . ASP A 1 70 ? 6.847 8.539 1.939 1.00 98.69 70 ASP A CA 1
ATOM 518 C C . ASP A 1 70 ? 6.622 8.481 0.425 1.00 98.69 70 ASP A C 1
ATOM 520 O O . ASP A 1 70 ? 5.589 8.940 -0.063 1.00 98.69 70 ASP A O 1
ATOM 524 N N . MET A 1 71 ? 7.521 7.833 -0.321 1.00 98.56 71 MET A N 1
ATOM 525 C CA . MET A 1 71 ? 7.376 7.648 -1.767 1.00 98.56 71 MET A CA 1
ATOM 526 C C . MET A 1 71 ? 6.114 6.853 -2.126 1.00 98.56 71 MET A C 1
ATOM 528 O O . MET A 1 71 ? 5.359 7.259 -3.010 1.00 98.56 71 MET A O 1
ATOM 532 N N . ILE A 1 72 ? 5.847 5.739 -1.436 1.00 98.56 72 ILE A N 1
ATOM 533 C CA . ILE A 1 72 ? 4.637 4.935 -1.677 1.00 98.56 72 ILE A CA 1
ATOM 534 C C . ILE A 1 72 ? 3.375 5.723 -1.310 1.00 98.56 72 ILE A C 1
ATOM 536 O O . ILE A 1 72 ? 2.383 5.661 -2.043 1.00 98.56 72 ILE A O 1
ATOM 540 N N . ASN A 1 73 ? 3.406 6.475 -0.206 1.00 98.44 73 ASN A N 1
ATOM 541 C CA . ASN A 1 73 ? 2.296 7.332 0.203 1.00 98.44 73 ASN A CA 1
ATOM 542 C C . ASN A 1 73 ? 2.018 8.430 -0.827 1.00 98.44 73 ASN A C 1
ATOM 544 O O . ASN A 1 73 ? 0.857 8.653 -1.169 1.00 98.44 73 ASN A O 1
ATOM 548 N N . GLU A 1 74 ? 3.051 9.080 -1.358 1.00 98.75 74 GLU A N 1
ATOM 549 C CA . GLU A 1 74 ? 2.892 10.116 -2.377 1.00 98.75 74 GLU A CA 1
ATOM 550 C C . GLU A 1 74 ? 2.358 9.538 -3.692 1.00 98.75 74 GLU A C 1
ATOM 552 O O . GLU A 1 74 ? 1.414 10.076 -4.272 1.00 98.75 74 GLU A O 1
ATOM 557 N N . GLU A 1 75 ? 2.864 8.380 -4.128 1.00 98.75 75 GLU A N 1
ATOM 558 C CA . GLU A 1 75 ? 2.307 7.679 -5.288 1.00 98.75 75 GLU A CA 1
ATOM 559 C C . GLU A 1 75 ? 0.826 7.299 -5.080 1.00 98.75 75 GLU A C 1
ATOM 561 O O . GLU A 1 75 ? 0.025 7.379 -6.021 1.00 98.75 75 GLU A O 1
ATOM 566 N N . LEU A 1 76 ? 0.435 6.888 -3.866 1.00 98.81 76 LEU A N 1
ATOM 567 C CA . LEU A 1 76 ? -0.960 6.586 -3.535 1.00 98.81 76 LEU A CA 1
ATOM 568 C C . LEU A 1 76 ? -1.814 7.857 -3.585 1.00 98.81 76 LEU A C 1
ATOM 570 O O . LEU A 1 76 ? -2.864 7.843 -4.228 1.00 98.81 76 LEU A O 1
ATOM 574 N N . ARG A 1 77 ? -1.358 8.962 -2.979 1.00 98.75 77 ARG A N 1
ATOM 575 C CA . ARG A 1 77 ? -2.059 10.259 -3.024 1.00 98.75 77 ARG A CA 1
ATOM 576 C C . ARG A 1 77 ? -2.242 10.749 -4.454 1.00 98.75 77 ARG A C 1
ATOM 578 O O . ARG A 1 77 ? -3.345 11.158 -4.813 1.00 98.75 77 ARG A O 1
ATOM 585 N N . LEU A 1 78 ? -1.203 10.654 -5.282 1.00 98.81 78 LEU A N 1
ATOM 586 C CA . LEU A 1 78 ? -1.276 11.002 -6.698 1.00 98.81 78 LEU A CA 1
ATOM 587 C C . LEU A 1 78 ? -2.307 10.134 -7.430 1.00 98.81 78 LEU A C 1
ATOM 589 O O . LEU A 1 78 ? -3.131 10.652 -8.181 1.00 98.81 78 LEU A O 1
ATOM 593 N N . THR A 1 79 ? -2.302 8.822 -7.182 1.00 98.81 79 THR A N 1
ATOM 594 C CA . THR A 1 79 ? -3.277 7.896 -7.780 1.00 98.81 79 THR A CA 1
ATOM 595 C C . THR A 1 79 ? -4.706 8.249 -7.368 1.00 98.81 79 THR A C 1
ATOM 597 O O . THR A 1 79 ? -5.585 8.319 -8.223 1.00 98.81 79 THR A O 1
ATOM 600 N N . MET A 1 80 ? -4.936 8.519 -6.080 1.00 98.81 80 MET A N 1
ATOM 601 C CA . MET A 1 80 ? -6.236 8.937 -5.552 1.00 98.81 80 MET A CA 1
ATOM 602 C C . MET A 1 80 ? -6.713 10.247 -6.187 1.00 98.81 80 MET A C 1
ATOM 604 O O . MET A 1 80 ? -7.851 10.316 -6.648 1.00 98.81 80 MET A O 1
ATOM 608 N N . ALA A 1 81 ? -5.835 11.248 -6.299 1.00 98.69 81 ALA A N 1
ATOM 609 C CA . ALA A 1 81 ? -6.154 12.524 -6.934 1.00 98.69 81 ALA A CA 1
ATOM 610 C C . ALA A 1 81 ? -6.559 12.351 -8.408 1.00 98.69 81 ALA A C 1
ATOM 612 O O . ALA A 1 81 ? -7.544 12.939 -8.851 1.00 98.69 81 ALA A O 1
ATOM 613 N N . LEU A 1 82 ? -5.842 11.507 -9.158 1.00 98.56 82 LEU A N 1
ATOM 614 C CA . LEU A 1 82 ? -6.157 11.205 -10.559 1.00 98.56 82 LEU A CA 1
ATOM 615 C C . LEU A 1 82 ? -7.431 10.362 -10.718 1.00 98.56 82 LEU A C 1
ATOM 617 O O . LEU A 1 82 ? -8.125 10.490 -11.725 1.00 98.56 82 LEU A O 1
ATOM 621 N N . ALA A 1 83 ? -7.746 9.517 -9.735 1.00 98.38 83 ALA A N 1
ATOM 622 C CA . ALA A 1 83 ? -8.951 8.692 -9.705 1.00 98.38 83 ALA A CA 1
ATOM 623 C C . ALA A 1 83 ? -10.186 9.424 -9.145 1.00 98.38 83 ALA A C 1
ATOM 625 O O . ALA A 1 83 ? -11.275 8.857 -9.153 1.00 98.38 83 ALA A O 1
ATOM 626 N N . GLY A 1 84 ? -10.040 10.663 -8.660 1.00 98.31 84 GLY A N 1
ATOM 627 C CA . GLY A 1 84 ? -11.136 11.429 -8.059 1.00 98.31 84 GLY A CA 1
ATOM 628 C C . GLY A 1 84 ? -11.530 10.976 -6.647 1.00 98.31 84 GLY A C 1
ATOM 629 O O . GLY A 1 84 ? -12.641 11.257 -6.210 1.00 98.31 84 GLY A O 1
ATOM 630 N N . CYS A 1 85 ? -10.637 10.288 -5.933 1.00 98.69 85 CYS A N 1
ATOM 631 C CA . CYS A 1 85 ? -10.829 9.857 -4.547 1.00 98.69 85 CYS A CA 1
ATOM 632 C C . CYS A 1 85 ? -10.173 10.868 -3.594 1.00 98.69 85 CYS A C 1
ATOM 634 O O . CYS A 1 85 ? -8.959 11.064 -3.646 1.00 98.69 85 CYS A O 1
ATOM 636 N N . VAL A 1 86 ? -10.939 11.498 -2.702 1.00 98.06 86 VAL A N 1
ATOM 637 C CA . VAL A 1 86 ? -10.390 12.430 -1.697 1.00 98.06 86 VAL A CA 1
ATOM 638 C C . VAL A 1 86 ? -9.944 11.664 -0.453 1.00 98.06 86 VAL A C 1
ATOM 640 O O . VAL A 1 86 ? -8.896 11.950 0.125 1.00 98.06 86 VAL A O 1
ATOM 643 N N . ASN A 1 87 ? -10.729 10.661 -0.067 1.00 98.31 87 ASN A N 1
ATOM 644 C CA . ASN A 1 87 ? -10.513 9.808 1.090 1.00 98.31 87 ASN A CA 1
ATOM 645 C C . ASN A 1 87 ? -10.304 8.356 0.658 1.00 98.31 87 ASN A C 1
ATOM 647 O O . ASN A 1 87 ? -10.756 7.931 -0.403 1.00 98.31 87 ASN A O 1
ATOM 651 N N . ILE A 1 88 ? -9.678 7.558 1.525 1.00 98.12 88 ILE A N 1
ATOM 652 C CA . ILE A 1 88 ? -9.535 6.109 1.308 1.00 98.12 88 ILE A CA 1
ATOM 653 C C . ILE A 1 88 ? -10.905 5.430 1.148 1.00 98.12 88 ILE A C 1
ATOM 655 O O . ILE A 1 88 ? -11.041 4.517 0.343 1.00 98.12 88 ILE A O 1
ATOM 659 N N . SER A 1 89 ? -11.934 5.914 1.851 1.00 97.69 89 SER A N 1
ATOM 660 C CA . SER A 1 89 ? -13.314 5.421 1.742 1.00 97.69 89 SER A CA 1
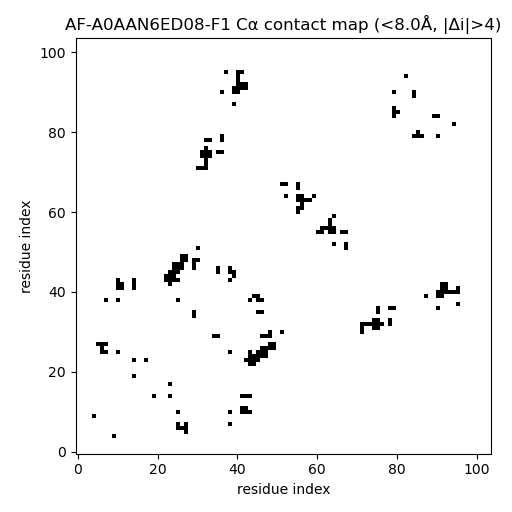ATOM 661 C C . SER A 1 89 ? -13.956 5.639 0.372 1.00 97.69 89 SER A C 1
ATOM 663 O O . SER A 1 89 ? -14.962 5.000 0.076 1.00 97.69 89 SER A O 1
ATOM 665 N N . ASP A 1 90 ? -13.408 6.542 -0.444 1.00 98.44 90 ASP A N 1
ATOM 666 C CA . ASP A 1 90 ? -13.915 6.808 -1.792 1.00 98.44 90 ASP A CA 1
ATOM 667 C C . ASP A 1 90 ? -13.414 5.744 -2.784 1.00 98.44 90 ASP A C 1
ATOM 669 O O . ASP A 1 90 ? -13.991 5.565 -3.856 1.00 98.44 90 ASP A O 1
ATOM 673 N N . ILE A 1 91 ? -12.361 4.999 -2.419 1.00 98.62 91 ILE A N 1
ATOM 674 C CA . ILE A 1 91 ? -11.791 3.936 -3.242 1.00 98.62 91 ILE A CA 1
ATOM 675 C C . ILE A 1 91 ? -12.742 2.738 -3.230 1.00 98.62 91 ILE A C 1
ATOM 677 O O . ILE A 1 91 ? -12.910 2.042 -2.232 1.00 98.62 91 ILE A O 1
ATOM 681 N N . SER A 1 92 ? -13.348 2.481 -4.382 1.00 97.94 92 SER A N 1
ATOM 682 C CA . SER A 1 92 ? -14.299 1.392 -4.592 1.00 97.94 92 SER A CA 1
ATOM 683 C C . SER A 1 92 ? -13.857 0.426 -5.690 1.00 97.94 92 SER A C 1
ATOM 685 O O . SER A 1 92 ? -12.980 0.725 -6.508 1.00 97.94 92 SER A O 1
ATOM 687 N N . ARG A 1 93 ? -14.555 -0.709 -5.768 1.00 97.25 93 ARG A N 1
ATOM 688 C CA . ARG A 1 93 ? -14.356 -1.740 -6.790 1.00 97.25 93 ARG A CA 1
ATOM 689 C C . ARG A 1 93 ? -14.483 -1.233 -8.231 1.00 97.25 93 ARG A C 1
ATOM 691 O O . ARG A 1 93 ? -13.891 -1.840 -9.126 1.00 97.25 93 ARG A O 1
ATOM 698 N N . ASP A 1 94 ? -15.204 -0.137 -8.454 1.00 97.56 94 ASP A N 1
ATOM 699 C CA . ASP A 1 94 ? -15.445 0.436 -9.785 1.00 97.56 94 ASP A CA 1
ATOM 700 C C . ASP A 1 94 ? -14.193 1.078 -10.399 1.00 97.56 94 ASP A C 1
ATOM 702 O O . ASP A 1 94 ? -14.104 1.226 -11.618 1.00 97.56 94 ASP A O 1
ATOM 706 N N . HIS A 1 95 ? -13.186 1.401 -9.583 1.00 97.94 95 HIS A N 1
ATOM 707 C CA . HIS A 1 95 ? -11.941 2.011 -10.056 1.00 97.94 95 HIS A CA 1
ATOM 708 C C . HIS A 1 95 ? -10.986 1.017 -10.724 1.00 97.94 95 HIS A C 1
ATOM 710 O O . HIS A 1 95 ? -10.002 1.420 -11.345 1.00 97.94 95 HIS A O 1
ATOM 716 N N . VAL A 1 96 ? -11.232 -0.288 -10.581 1.00 96.81 96 VAL A N 1
ATOM 717 C CA . VAL A 1 96 ? -10.331 -1.330 -11.078 1.00 96.81 96 VAL A CA 1
ATOM 718 C C . VAL A 1 96 ? -11.052 -2.293 -12.005 1.00 96.81 96 VAL A C 1
ATOM 720 O O . VAL A 1 96 ? -12.218 -2.637 -11.830 1.00 96.81 96 VAL A O 1
ATOM 723 N N . ARG A 1 97 ? -10.335 -2.791 -13.009 1.00 93.50 97 ARG A N 1
ATOM 724 C CA . ARG A 1 97 ? -10.830 -3.831 -13.909 1.00 93.50 97 ARG A CA 1
ATOM 725 C C . ARG A 1 97 ? -9.877 -5.010 -13.874 1.00 93.50 97 ARG A C 1
ATOM 727 O O . ARG A 1 97 ? -8.691 -4.852 -14.145 1.00 93.50 97 ARG A O 1
ATOM 734 N N . MET A 1 98 ? -10.421 -6.192 -13.601 1.00 83.06 98 MET A N 1
ATOM 735 C CA . MET A 1 98 ? -9.686 -7.434 -13.804 1.00 83.06 98 MET A CA 1
ATOM 736 C C . MET A 1 98 ? -9.588 -7.670 -15.306 1.00 83.06 98 MET A C 1
ATOM 738 O O . MET A 1 98 ? -10.603 -7.747 -16.007 1.00 83.06 98 MET A O 1
ATOM 742 N N . LEU A 1 99 ? -8.362 -7.723 -15.813 1.00 82.19 99 LEU A N 1
ATOM 743 C CA . LEU A 1 99 ? -8.121 -8.145 -17.182 1.00 82.19 99 LEU A CA 1
ATOM 744 C C . LEU A 1 99 ? -8.320 -9.659 -17.231 1.00 82.19 99 LEU A C 1
ATOM 746 O O . LEU A 1 99 ? -7.821 -10.378 -16.368 1.00 82.19 99 LEU A O 1
ATOM 750 N N . ALA A 1 100 ? -9.068 -10.144 -18.222 1.00 71.56 100 ALA A N 1
ATOM 751 C CA . ALA A 1 100 ? -9.161 -11.578 -18.447 1.00 71.56 100 ALA A CA 1
ATOM 752 C C . ALA A 1 100 ? -7.747 -12.104 -18.712 1.00 71.56 100 ALA A C 1
ATOM 754 O O . ALA A 1 100 ? -7.076 -11.630 -19.632 1.00 71.56 100 ALA A O 1
ATOM 755 N N . GLN A 1 101 ? -7.290 -13.060 -17.904 1.00 62.66 101 GLN A N 1
ATOM 756 C CA . GLN A 1 101 ? -6.051 -13.761 -18.202 1.00 62.66 101 GLN A CA 1
ATOM 757 C C . GLN A 1 101 ? -6.241 -14.469 -19.550 1.00 62.66 101 GLN A C 1
ATOM 759 O O . GLN A 1 101 ? -7.253 -15.160 -19.727 1.00 62.66 101 GLN A O 1
ATOM 764 N N . PRO A 1 102 ? -5.338 -14.275 -20.530 1.00 55.00 102 PRO A N 1
ATOM 765 C CA . PRO A 1 102 ? -5.407 -15.038 -21.763 1.00 55.00 102 PRO A CA 1
ATOM 766 C C . PRO A 1 102 ? -5.399 -16.522 -21.396 1.00 55.00 102 PRO A C 1
ATOM 768 O O . PRO A 1 102 ? -4.567 -16.961 -20.602 1.00 55.00 102 PRO A O 1
ATOM 771 N N . ARG A 1 103 ? -6.361 -17.279 -21.936 1.00 55.03 103 ARG A N 1
ATOM 772 C CA . ARG A 1 103 ? -6.314 -18.740 -21.862 1.00 55.03 103 ARG A CA 1
ATOM 773 C C . ARG A 1 103 ? -5.024 -19.161 -22.565 1.00 55.03 103 ARG A C 1
ATOM 775 O O . ARG A 1 103 ? -4.910 -18.936 -23.769 1.00 55.03 103 ARG A O 1
ATOM 782 N N . LEU A 1 104 ? -4.064 -19.660 -21.789 1.00 52.59 104 LEU A N 1
ATOM 783 C CA . LEU A 1 104 ? -2.925 -20.409 -22.313 1.00 52.59 104 LEU A CA 1
ATOM 784 C C . LEU A 1 104 ? -3.430 -21.680 -23.001 1.00 52.59 104 LEU A C 1
ATOM 786 O O . LEU A 1 104 ? -4.421 -22.261 -22.496 1.00 52.59 104 LEU A O 1
#

Solvent-accessible surface area (backbone atoms only — not comparable to full-atom values): 6167 Å² total; per-residue (Å²): 118,87,95,58,81,58,54,72,79,50,40,44,60,51,38,60,72,50,64,77,75,60,89,42,71,44,59,70,86,62,82,45,13,63,46,52,51,50,44,37,22,45,52,30,75,49,72,54,68,65,68,66,47,58,52,23,34,71,73,48,38,70,62,25,33,53,54,52,52,50,50,35,50,49,41,29,51,53,46,28,59,76,70,72,28,92,49,78,86,59,50,40,56,86,83,60,77,88,74,81,74,77,85,126

Secondary structure (DSSP, 8-state):
-TTSPPHHHHHHHHHHHHTTSS--EE-SS--SHHHHHHHHHTT-SEE--SHHHHHHHHHHHHHHHHHHHHHHHHHHHHHHHHHT-SSGGG--GGG--PPPPP--

pLDDT: mean 95.3, std 9.4, range [52.59, 98.81]

Sequence (104 aa):
IDTAPATIDVLEEVCRAVASRVEVYLDGGVRRGTDVFKALALGATAVFLGRPVLWALSYNGEDGVVEMLDMINEELRLTMALAGCVNISDISRDHVRMLAQPRL

Mean predicted aligned error: 3.36 Å

Foldseek 3Di:
DPPDDFQLVCLLVVQVVCVVVDAAEDEGDDQALVSQLSSLQSRHPGYDDDVCQVVLCVVPNPVSNVVSVVRRVVRVVVVCVVQVHPDSVSRHVVSDDDDPDPDD

Radius of gyration: 14.95 Å; Cα contacts (8 Å, |Δi|>4): 115; chains: 1; bounding box: 39×35×32 Å

Nearest PDB structures (foldseek):
  2w0u-assembly4_D  TM=9.984E-01  e=4.285E-09  Homo sapiens
  7m2o-assembly1_A  TM=9.970E-01  e=5.501E-09  Homo sapiens
  2nzl-assembly1_A  TM=9.978E-01  e=1.239E-08  Homo sapiens
  1al7-assembly1_A  TM=9.944E-01  e=1.027E-08  Spinacia oleracea
  1al8-assembly1_A  TM=9.988E-01  e=1.494E-08  Spinacia oleracea